Protein AF-A0A848EGT5-F1 (afdb_monomer)

Structure (mmCIF, N/CA/C/O back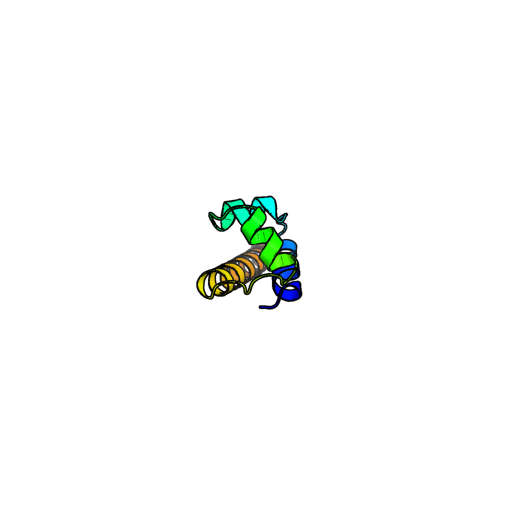bone):
data_AF-A0A848EGT5-F1
#
_entry.id   AF-A0A848EGT5-F1
#
loop_
_atom_site.group_PDB
_atom_site.id
_atom_site.type_symbol
_atom_site.label_atom_id
_atom_site.label_alt_id
_atom_site.label_comp_id
_atom_site.label_asym_id
_atom_site.label_entity_id
_atom_site.label_seq_id
_atom_site.pdbx_PDB_ins_code
_atom_site.Cartn_x
_atom_site.Cartn_y
_atom_site.Cartn_z
_atom_site.occupancy
_atom_site.B_iso_or_equiv
_atom_site.auth_seq_id
_atom_site.auth_comp_id
_atom_site.auth_asym_id
_atom_site.auth_atom_id
_atom_site.pdbx_PDB_model_num
ATOM 1 N N . MET A 1 1 ? -5.037 -8.718 -3.524 1.00 89.62 1 MET A N 1
ATOM 2 C CA . MET A 1 1 ? -4.255 -7.473 -3.578 1.00 89.62 1 MET A CA 1
ATOM 3 C C . MET A 1 1 ? -3.370 -7.520 -4.802 1.00 89.62 1 MET A C 1
ATOM 5 O O . MET A 1 1 ? -2.299 -8.120 -4.758 1.00 89.62 1 MET A O 1
ATOM 9 N N . SER A 1 2 ? -3.889 -6.970 -5.893 1.00 96.69 2 SER A N 1
ATOM 10 C CA . SER A 1 2 ? -3.178 -6.599 -7.109 1.00 96.69 2 SER A CA 1
ATOM 11 C C . SER A 1 2 ? -2.402 -5.293 -6.905 1.00 96.69 2 SER A C 1
ATOM 13 O O . SER A 1 2 ? -2.501 -4.650 -5.857 1.00 96.69 2 SER A O 1
ATOM 15 N N . ALA A 1 3 ? -1.646 -4.888 -7.925 1.00 97.69 3 ALA A N 1
ATOM 16 C CA . ALA A 1 3 ? -0.967 -3.597 -7.956 1.00 97.69 3 ALA A CA 1
ATOM 17 C C . ALA A 1 3 ? -1.948 -2.411 -7.863 1.00 97.69 3 ALA A C 1
ATOM 19 O O . ALA A 1 3 ? -1.671 -1.443 -7.156 1.00 97.69 3 ALA A O 1
ATOM 20 N N . ASP A 1 4 ? -3.108 -2.498 -8.525 1.00 98.00 4 ASP A N 1
ATOM 21 C CA . ASP A 1 4 ? -4.160 -1.476 -8.441 1.00 98.00 4 ASP A CA 1
ATOM 22 C C . ASP A 1 4 ? -4.763 -1.402 -7.038 1.00 98.00 4 ASP A C 1
ATOM 24 O O . ASP A 1 4 ? -4.885 -0.315 -6.476 1.00 98.00 4 ASP A O 1
ATOM 28 N N . GLU A 1 5 ? -5.077 -2.555 -6.437 1.00 97.62 5 GLU A N 1
ATOM 29 C CA . GLU A 1 5 ? -5.594 -2.618 -5.064 1.00 97.62 5 GLU A CA 1
ATOM 30 C C . GLU A 1 5 ? -4.575 -2.056 -4.061 1.00 97.62 5 GLU A C 1
ATOM 32 O O . GLU A 1 5 ? -4.953 -1.370 -3.116 1.00 97.62 5 GLU A O 1
ATOM 37 N N . PHE A 1 6 ? -3.280 -2.299 -4.280 1.00 98.00 6 PHE A N 1
ATOM 38 C CA . PHE A 1 6 ? -2.207 -1.730 -3.467 1.00 98.00 6 PHE A CA 1
ATOM 39 C C . PHE A 1 6 ? -2.111 -0.209 -3.614 1.00 98.00 6 PHE A C 1
ATOM 41 O O . PHE A 1 6 ? -2.097 0.498 -2.607 1.00 98.00 6 PHE A O 1
ATOM 48 N N . ARG A 1 7 ? -2.090 0.304 -4.854 1.00 98.25 7 ARG A N 1
ATOM 49 C CA . ARG A 1 7 ? -2.071 1.751 -5.131 1.00 98.25 7 ARG A CA 1
ATOM 50 C C . ARG A 1 7 ? -3.279 2.451 -4.514 1.00 98.25 7 ARG A C 1
ATOM 52 O O . ARG A 1 7 ? -3.128 3.518 -3.928 1.00 98.25 7 ARG A O 1
ATOM 59 N N . LYS A 1 8 ? -4.454 1.826 -4.592 1.00 97.62 8 LYS A N 1
ATOM 60 C CA . LYS A 1 8 ? -5.661 2.316 -3.932 1.00 97.62 8 LYS A CA 1
ATOM 61 C C . LYS A 1 8 ? -5.517 2.323 -2.408 1.00 97.62 8 LYS A C 1
ATOM 63 O O . LYS A 1 8 ? -5.810 3.340 -1.795 1.00 97.62 8 LYS A O 1
ATOM 68 N N . ALA A 1 9 ? -5.035 1.237 -1.803 1.00 97.19 9 ALA A N 1
ATOM 69 C CA . ALA A 1 9 ? -4.904 1.144 -0.349 1.00 97.19 9 ALA A CA 1
ATOM 70 C C . ALA A 1 9 ? -3.988 2.236 0.228 1.00 97.19 9 ALA A C 1
ATOM 72 O O . ALA A 1 9 ? -4.356 2.884 1.204 1.00 97.19 9 ALA A O 1
ATOM 73 N N . ILE A 1 10 ? -2.826 2.490 -0.385 1.00 97.62 10 ILE A N 1
ATOM 74 C CA . ILE A 1 10 ? -1.924 3.557 0.085 1.00 97.62 10 ILE A CA 1
ATOM 75 C C . ILE A 1 10 ? -2.529 4.954 -0.125 1.00 97.62 10 ILE A C 1
ATOM 77 O O . ILE A 1 10 ? -2.374 5.817 0.735 1.00 97.62 10 ILE A O 1
ATOM 81 N N . ALA A 1 11 ? -3.291 5.162 -1.205 1.00 97.06 11 ALA A N 1
ATOM 82 C CA . ALA A 1 11 ? -4.000 6.416 -1.448 1.00 97.06 11 ALA A CA 1
ATOM 83 C C . ALA A 1 11 ? -5.128 6.651 -0.427 1.00 97.06 11 ALA A C 1
ATOM 85 O O . ALA A 1 11 ? -5.248 7.752 0.106 1.00 97.06 11 ALA A O 1
ATOM 86 N N . ASP A 1 12 ? -5.900 5.615 -0.084 1.00 96.00 12 ASP A N 1
ATOM 87 C CA . ASP A 1 12 ? -6.946 5.672 0.949 1.00 96.00 12 ASP A CA 1
ATOM 88 C C . ASP A 1 12 ? -6.341 5.959 2.345 1.00 96.00 12 ASP A C 1
ATOM 90 O O . ASP A 1 12 ? -6.954 6.612 3.195 1.00 96.00 12 ASP A O 1
ATOM 94 N N . LEU A 1 13 ? -5.095 5.528 2.570 1.00 96.00 13 LEU A N 1
ATOM 95 C CA . LEU A 1 13 ? -4.292 5.859 3.750 1.00 96.00 13 LEU A CA 1
ATOM 96 C C . LEU A 1 13 ? -3.645 7.252 3.683 1.00 96.00 13 LEU A C 1
ATOM 98 O O . LEU A 1 13 ? -3.033 7.680 4.662 1.00 96.00 13 LEU A O 1
ATOM 102 N N . GLY A 1 14 ? -3.796 7.985 2.579 1.00 96.81 14 GLY A N 1
ATOM 103 C CA . GLY A 1 14 ? -3.173 9.293 2.376 1.00 96.81 14 GLY A CA 1
ATOM 104 C C . GLY A 1 14 ? -1.646 9.237 2.345 1.00 96.81 14 GLY A C 1
ATOM 105 O O . GLY A 1 14 ? -1.010 10.183 2.791 1.00 96.81 14 GLY A O 1
ATOM 106 N N . MET A 1 15 ? -1.075 8.122 1.881 1.00 97.69 15 MET A N 1
ATOM 107 C CA . MET A 1 15 ? 0.366 7.885 1.816 1.00 97.69 15 MET A CA 1
ATOM 108 C C . MET A 1 15 ? 0.862 7.888 0.369 1.00 97.69 15 MET A C 1
ATOM 110 O O . MET A 1 15 ? 0.261 7.297 -0.532 1.00 97.69 15 MET A O 1
ATOM 114 N N . THR A 1 16 ? 2.030 8.481 0.162 1.00 97.56 16 THR A N 1
ATOM 115 C CA . THR A 1 16 ? 2.869 8.261 -1.018 1.00 97.56 16 THR A CA 1
ATOM 116 C C . THR A 1 16 ? 3.511 6.867 -0.984 1.00 97.56 16 THR A C 1
ATOM 118 O O . THR A 1 16 ? 3.546 6.193 0.045 1.00 97.56 16 THR A O 1
ATOM 121 N N . GLN A 1 17 ? 4.088 6.420 -2.108 1.00 97.38 17 GLN A N 1
ATOM 122 C CA . GLN A 1 17 ? 4.837 5.152 -2.145 1.00 97.38 17 GLN A CA 1
ATOM 123 C C . GLN A 1 17 ? 6.052 5.149 -1.199 1.00 97.38 17 GLN A C 1
ATOM 125 O O . GLN A 1 17 ? 6.403 4.098 -0.671 1.00 97.38 17 GLN A O 1
ATOM 130 N N . VAL A 1 18 ? 6.686 6.306 -0.977 1.00 97.88 18 VAL A N 1
ATOM 131 C CA . VAL A 1 18 ? 7.843 6.436 -0.074 1.00 97.88 18 VAL A CA 1
ATOM 132 C C . VAL A 1 18 ? 7.402 6.346 1.386 1.00 97.88 18 VAL A C 1
ATOM 134 O O . VAL A 1 18 ? 8.007 5.613 2.161 1.00 97.88 18 VAL A O 1
ATOM 137 N N . GLU A 1 19 ? 6.311 7.018 1.755 1.00 98.19 19 GLU A N 1
ATOM 138 C CA . GLU A 1 19 ? 5.743 6.919 3.107 1.00 98.19 19 GLU A CA 1
ATOM 139 C C . GLU A 1 19 ? 5.225 5.508 3.398 1.00 98.19 19 GLU A C 1
ATOM 141 O O . GLU A 1 19 ? 5.443 4.986 4.488 1.00 98.19 19 GLU A O 1
ATOM 146 N N . ALA A 1 20 ? 4.613 4.850 2.410 1.00 97.88 20 ALA A N 1
ATOM 147 C CA . ALA A 1 20 ? 4.219 3.450 2.529 1.00 97.88 20 ALA A CA 1
ATOM 148 C C . ALA A 1 20 ? 5.432 2.524 2.723 1.00 97.88 20 ALA A C 1
ATOM 150 O O . ALA A 1 20 ? 5.346 1.563 3.480 1.00 97.88 20 ALA A O 1
ATOM 151 N N . ALA A 1 21 ? 6.564 2.810 2.071 1.00 98.31 21 ALA A N 1
ATOM 152 C CA . ALA A 1 21 ? 7.801 2.051 2.254 1.00 98.31 21 ALA A CA 1
ATOM 153 C C . ALA A 1 21 ? 8.333 2.184 3.687 1.00 98.31 21 ALA A C 1
ATOM 155 O O . ALA A 1 21 ? 8.634 1.175 4.320 1.00 98.31 21 ALA A O 1
ATOM 156 N N . ALA A 1 22 ? 8.351 3.409 4.220 1.00 98.19 22 ALA A N 1
ATOM 157 C CA . ALA A 1 22 ? 8.734 3.669 5.604 1.00 98.19 22 ALA A CA 1
ATOM 158 C C . ALA A 1 22 ? 7.790 2.979 6.605 1.00 98.19 22 ALA A C 1
ATOM 160 O O . ALA A 1 22 ? 8.258 2.312 7.5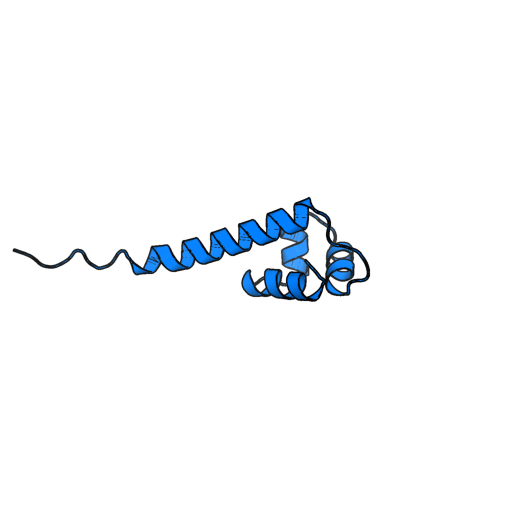21 1.00 98.19 22 ALA A O 1
ATOM 161 N N . ALA A 1 23 ? 6.472 3.073 6.401 1.00 97.38 23 ALA A N 1
ATOM 162 C CA . ALA A 1 23 ? 5.474 2.459 7.281 1.00 97.38 23 ALA A CA 1
ATOM 163 C C . ALA A 1 23 ? 5.510 0.921 7.276 1.00 97.38 23 ALA A C 1
ATOM 165 O O . ALA A 1 23 ? 5.130 0.292 8.260 1.00 97.38 23 ALA A O 1
ATOM 166 N N . LEU A 1 24 ? 5.929 0.318 6.161 1.00 97.31 24 LEU A N 1
ATOM 167 C CA . LEU A 1 24 ? 6.058 -1.131 6.001 1.00 97.31 24 LEU A CA 1
ATOM 168 C C . LEU A 1 24 ? 7.479 -1.640 6.282 1.00 97.31 24 LEU A C 1
ATOM 170 O O . LEU A 1 24 ? 7.717 -2.834 6.120 1.00 97.31 24 LEU A O 1
ATOM 174 N N . GLU A 1 25 ? 8.405 -0.752 6.658 1.00 97.75 25 GLU A N 1
ATOM 175 C CA . GLU A 1 25 ? 9.816 -1.057 6.926 1.00 97.75 25 GLU A CA 1
ATOM 176 C C . GLU A 1 25 ? 10.508 -1.798 5.765 1.00 97.75 25 GLU A C 1
ATOM 178 O O . GLU A 1 25 ? 11.289 -2.733 5.946 1.00 97.75 25 GLU A O 1
ATOM 183 N N . VAL A 1 26 ? 10.217 -1.377 4.531 1.00 97.88 26 VAL A N 1
ATOM 184 C CA . VAL A 1 26 ? 10.824 -1.929 3.313 1.00 97.88 26 VAL A CA 1
ATOM 185 C C . VAL A 1 26 ? 11.436 -0.836 2.448 1.00 97.88 26 VAL A C 1
ATOM 187 O O . VAL A 1 26 ? 11.099 0.339 2.541 1.00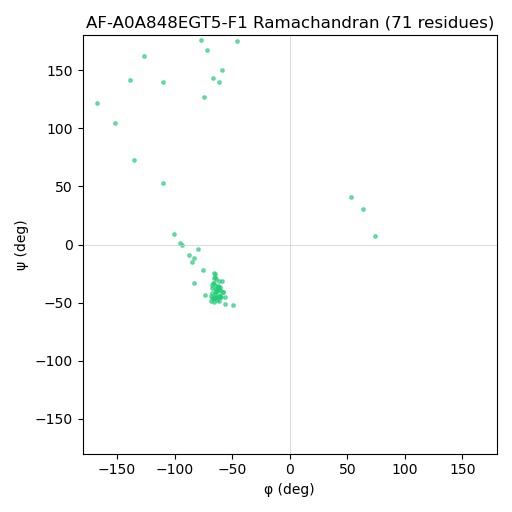 97.88 26 VAL A O 1
ATOM 190 N N . ASP A 1 27 ? 12.319 -1.237 1.538 1.00 98.19 27 ASP A N 1
ATOM 191 C CA . ASP A 1 27 ? 12.915 -0.319 0.572 1.00 98.19 27 ASP A CA 1
ATOM 192 C C . ASP A 1 27 ? 11.881 0.233 -0.436 1.00 98.19 27 ASP A C 1
ATOM 194 O O . ASP A 1 27 ? 11.008 -0.494 -0.929 1.00 98.19 27 ASP A O 1
ATOM 198 N N . ALA A 1 28 ? 12.018 1.507 -0.820 1.00 97.62 28 ALA A N 1
ATOM 199 C CA . ALA A 1 28 ? 11.124 2.170 -1.773 1.00 97.62 28 ALA A CA 1
ATOM 200 C C . ALA A 1 28 ? 11.080 1.476 -3.150 1.00 97.62 28 ALA A C 1
ATOM 202 O O . ALA A 1 28 ? 10.038 1.452 -3.810 1.00 97.62 28 ALA A O 1
ATOM 203 N N . ARG A 1 29 ? 12.176 0.844 -3.587 1.00 98.19 29 ARG A N 1
ATOM 204 C CA . ARG A 1 29 ? 12.226 0.036 -4.815 1.00 98.19 29 ARG A CA 1
ATOM 205 C C . ARG A 1 29 ? 11.371 -1.221 -4.697 1.00 98.19 29 ARG A C 1
ATOM 207 O O . ARG A 1 29 ? 10.796 -1.655 -5.695 1.00 98.19 29 ARG A O 1
ATOM 214 N N . THR A 1 30 ? 11.262 -1.800 -3.502 1.00 98.12 30 THR A N 1
ATOM 215 C CA . THR A 1 30 ? 10.371 -2.939 -3.240 1.00 98.12 30 THR A CA 1
ATOM 216 C C . THR A 1 30 ? 8.914 -2.519 -3.393 1.00 98.12 30 THR A C 1
ATOM 218 O O . THR A 1 30 ? 8.169 -3.174 -4.123 1.00 98.12 30 THR A O 1
ATOM 221 N N . VAL A 1 31 ? 8.536 -1.378 -2.811 1.00 98.12 31 VAL A N 1
ATOM 222 C CA . VAL A 1 31 ? 7.193 -0.804 -2.980 1.00 98.12 31 VAL A CA 1
ATOM 223 C C . VAL A 1 31 ? 6.898 -0.472 -4.439 1.00 98.12 31 VAL A C 1
ATOM 225 O O . VAL A 1 31 ? 5.834 -0.827 -4.946 1.00 98.12 31 VAL A O 1
ATOM 228 N N . ARG A 1 32 ? 7.851 0.137 -5.154 1.00 98.25 32 ARG A N 1
ATOM 229 C CA . ARG A 1 32 ? 7.701 0.438 -6.583 1.00 98.25 32 ARG A CA 1
ATOM 230 C C . ARG A 1 32 ? 7.400 -0.822 -7.401 1.00 98.25 32 ARG A C 1
ATOM 232 O O . ARG A 1 32 ? 6.485 -0.805 -8.219 1.00 98.25 32 ARG A O 1
ATOM 239 N N . ARG A 1 33 ? 8.120 -1.925 -7.158 1.00 98.50 33 ARG A N 1
ATOM 240 C CA . ARG A 1 33 ? 7.885 -3.218 -7.836 1.00 98.50 33 ARG A CA 1
ATOM 241 C C . ARG A 1 33 ? 6.480 -3.764 -7.578 1.00 98.50 33 ARG A C 1
ATOM 243 O O . ARG A 1 33 ? 5.875 -4.329 -8.484 1.00 98.50 33 ARG A O 1
ATOM 250 N N . TRP A 1 34 ? 5.945 -3.581 -6.370 1.00 98.44 34 TRP A N 1
ATOM 251 C CA . TRP A 1 34 ? 4.560 -3.942 -6.057 1.00 98.44 34 TRP A CA 1
ATOM 252 C C . TRP A 1 34 ? 3.549 -3.048 -6.779 1.00 98.44 34 TRP A C 1
ATOM 254 O O . TRP A 1 34 ? 2.596 -3.556 -7.366 1.00 98.44 34 TRP A O 1
ATOM 264 N N . ALA A 1 35 ? 3.774 -1.732 -6.791 1.00 97.75 35 ALA A N 1
ATOM 265 C CA . ALA A 1 35 ? 2.893 -0.762 -7.444 1.00 97.75 35 ALA A CA 1
ATOM 266 C C . ALA A 1 35 ? 2.838 -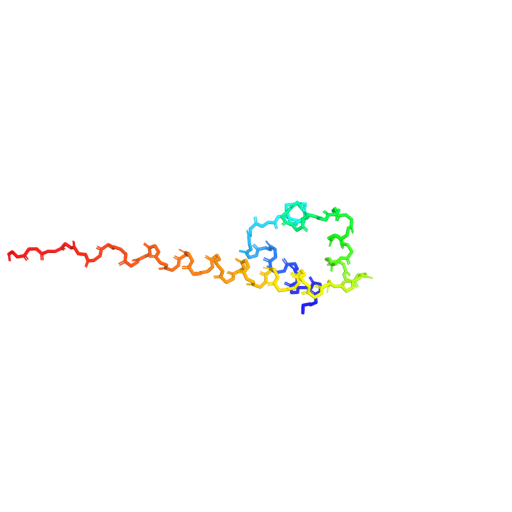0.921 -8.976 1.00 97.75 35 ALA A C 1
ATOM 268 O O . ALA A 1 35 ? 1.817 -0.590 -9.587 1.00 97.75 35 ALA A O 1
ATOM 269 N N . LEU A 1 36 ? 3.915 -1.432 -9.581 1.00 98.06 36 LEU A N 1
ATOM 270 C CA . LEU A 1 36 ? 4.009 -1.762 -11.008 1.00 98.06 36 LEU A CA 1
ATOM 271 C C . LEU A 1 36 ? 3.528 -3.183 -11.342 1.00 98.06 36 LEU A C 1
ATOM 273 O O . LEU A 1 36 ? 3.404 -3.520 -12.513 1.00 98.06 36 LEU A O 1
ATOM 277 N N . GLY A 1 37 ? 3.264 -4.027 -10.340 1.00 98.00 37 GLY A N 1
ATOM 278 C CA . GLY A 1 37 ? 2.895 -5.431 -10.555 1.00 98.00 37 GLY A CA 1
ATOM 279 C C . GLY A 1 37 ? 4.055 -6.336 -10.985 1.00 98.00 37 GLY A C 1
ATOM 280 O O . GLY A 1 37 ? 3.835 -7.508 -11.266 1.00 98.00 37 GLY A O 1
ATOM 281 N N . GLU A 1 38 ? 5.292 -5.832 -10.980 1.00 98.06 38 GLU A N 1
ATOM 282 C CA . GLU A 1 38 ? 6.512 -6.592 -11.299 1.00 98.06 38 GLU A CA 1
ATOM 283 C C . GLU A 1 38 ? 6.799 -7.693 -10.269 1.00 98.06 38 GLU A C 1
ATOM 285 O O . GLU A 1 38 ? 7.481 -8.677 -10.558 1.00 98.06 38 GLU A O 1
ATOM 290 N N . ARG A 1 39 ? 6.301 -7.527 -9.038 1.00 97.75 39 ARG A N 1
ATOM 291 C CA . ARG A 1 39 ? 6.397 -8.534 -7.982 1.00 97.75 39 ARG A CA 1
ATOM 292 C C . ARG A 1 39 ? 5.088 -8.626 -7.216 1.00 97.75 39 ARG A C 1
ATOM 294 O O . ARG A 1 39 ? 4.474 -7.613 -6.891 1.00 97.75 39 ARG A O 1
ATOM 301 N N . ALA A 1 40 ? 4.710 -9.848 -6.853 1.00 97.62 40 ALA A N 1
ATOM 302 C CA . ALA A 1 40 ? 3.587 -10.072 -5.956 1.00 97.62 40 ALA A CA 1
ATOM 303 C C . ALA A 1 40 ? 3.838 -9.427 -4.580 1.00 97.62 40 ALA A C 1
ATOM 305 O O . ALA A 1 40 ? 4.941 -9.499 -4.029 1.00 97.62 40 ALA A O 1
ATOM 306 N N . ILE A 1 41 ? 2.789 -8.833 -4.011 1.00 98.06 41 ILE A N 1
ATOM 307 C CA . ILE A 1 41 ? 2.814 -8.254 -2.663 1.00 98.06 41 ILE A CA 1
ATOM 308 C C . ILE A 1 41 ? 2.793 -9.397 -1.639 1.00 98.06 41 ILE A C 1
ATOM 310 O O . ILE A 1 41 ? 1.883 -10.225 -1.720 1.00 98.06 41 ILE A O 1
ATOM 314 N N . PRO A 1 42 ? 3.726 -9.473 -0.672 1.00 98.19 42 PRO A N 1
ATOM 315 C CA . PRO A 1 42 ? 3.759 -10.538 0.330 1.00 98.19 42 PRO A CA 1
ATOM 316 C C . PRO A 1 42 ? 2.488 -10.619 1.185 1.00 98.19 42 PRO A C 1
ATOM 318 O O . PRO A 1 42 ? 1.843 -9.610 1.462 1.00 98.19 42 PRO A O 1
ATOM 321 N N . GLY A 1 43 ? 2.153 -11.824 1.655 1.00 98.12 43 GLY A N 1
ATOM 322 C CA . GLY A 1 43 ? 0.992 -12.074 2.522 1.00 98.12 43 GLY A CA 1
ATOM 323 C C . GLY A 1 43 ? 0.882 -11.128 3.725 1.00 98.12 43 GLY A C 1
ATOM 324 O O . GLY A 1 43 ? -0.158 -10.481 3.852 1.00 98.12 43 GLY A O 1
ATOM 325 N N . PRO A 1 44 ? 1.941 -10.976 4.545 1.00 97.88 44 PRO A N 1
ATOM 326 C CA . PRO A 1 44 ? 1.926 -10.073 5.697 1.00 97.88 44 PRO A CA 1
ATOM 327 C C . PRO A 1 44 ? 1.625 -8.616 5.330 1.00 97.88 44 PRO A C 1
ATOM 329 O O . PRO A 1 44 ? 0.810 -7.975 5.985 1.00 97.88 44 PRO A O 1
ATOM 332 N N . VAL A 1 45 ? 2.186 -8.119 4.223 1.00 98.06 45 VAL A N 1
ATOM 333 C CA . VAL A 1 45 ? 1.947 -6.747 3.741 1.00 98.06 45 VAL A CA 1
ATOM 334 C C . VAL A 1 45 ? 0.481 -6.545 3.355 1.00 98.06 45 VAL A C 1
ATOM 336 O O . VAL A 1 45 ? -0.116 -5.520 3.679 1.00 98.06 45 VAL A O 1
ATOM 339 N N . ARG A 1 46 ? -0.144 -7.544 2.714 1.00 98.19 46 ARG A N 1
ATOM 340 C CA . ARG A 1 46 ? -1.577 -7.485 2.377 1.00 98.19 46 ARG A CA 1
ATOM 341 C C . ARG A 1 46 ? -2.456 -7.410 3.625 1.00 98.19 46 ARG A C 1
ATOM 343 O O . ARG A 1 46 ? -3.468 -6.716 3.595 1.00 98.19 46 ARG A O 1
ATOM 350 N N . VAL A 1 47 ? -2.097 -8.138 4.683 1.00 97.94 47 VAL A N 1
ATOM 351 C CA . VAL A 1 47 ? -2.819 -8.116 5.965 1.00 97.94 47 VAL A CA 1
ATOM 352 C C . VAL A 1 47 ? -2.641 -6.763 6.651 1.00 97.94 47 VAL A C 1
ATOM 354 O O . VAL A 1 47 ? -3.638 -6.144 7.011 1.00 97.94 47 VAL A O 1
ATOM 357 N N . ALA A 1 48 ? -1.405 -6.267 6.746 1.00 97.81 48 ALA A N 1
ATOM 358 C CA . ALA A 1 48 ? -1.100 -4.976 7.358 1.00 97.81 48 ALA A CA 1
ATOM 359 C C . ALA A 1 48 ? -1.886 -3.830 6.703 1.00 97.81 48 ALA A C 1
ATOM 361 O O . ALA A 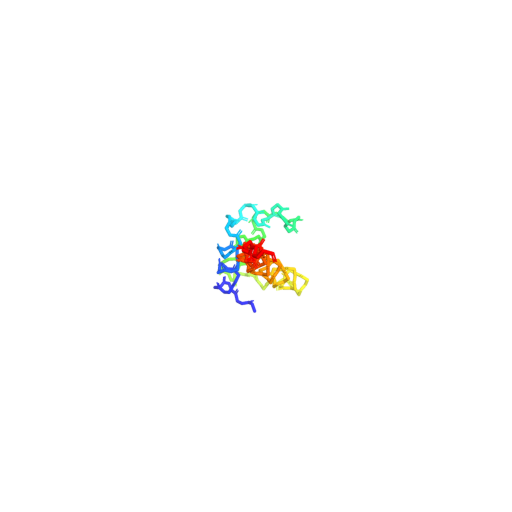1 48 ? -2.602 -3.107 7.390 1.00 97.81 48 ALA A O 1
ATOM 362 N N . LEU A 1 49 ? -1.849 -3.720 5.370 1.00 97.06 49 LEU A N 1
ATOM 363 C CA . LEU A 1 49 ? -2.562 -2.662 4.646 1.00 97.06 49 LEU A CA 1
ATOM 364 C C . LEU A 1 49 ? -4.081 -2.721 4.845 1.00 97.06 49 LEU A C 1
ATOM 366 O O . LEU A 1 49 ? -4.714 -1.680 5.000 1.00 97.06 49 LEU A O 1
ATOM 370 N N . ARG A 1 50 ? -4.670 -3.924 4.874 1.00 96.56 50 ARG A N 1
ATOM 371 C CA . ARG A 1 50 ? -6.106 -4.091 5.153 1.00 96.56 50 ARG A CA 1
ATOM 372 C C . ARG A 1 50 ? -6.464 -3.570 6.543 1.00 96.56 50 ARG A C 1
ATOM 374 O O . ARG A 1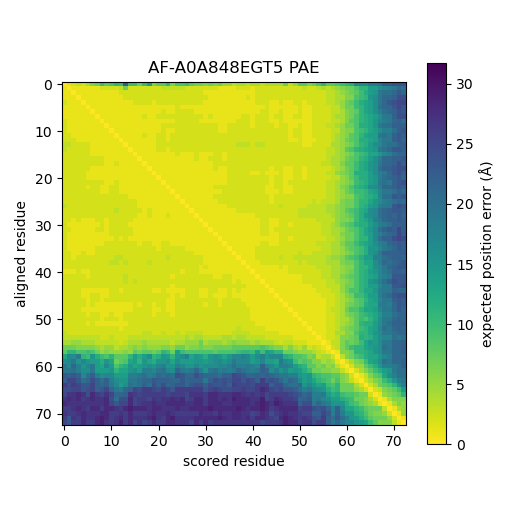 50 ? -7.385 -2.768 6.659 1.00 96.56 50 ARG A O 1
ATOM 381 N N . LEU A 1 51 ? -5.695 -3.961 7.560 1.00 96.81 51 LEU A N 1
ATOM 382 C CA . LEU A 1 51 ? -5.912 -3.515 8.938 1.00 96.81 51 LEU A CA 1
ATOM 383 C C . LEU A 1 51 ? -5.719 -2.001 9.085 1.00 96.81 51 L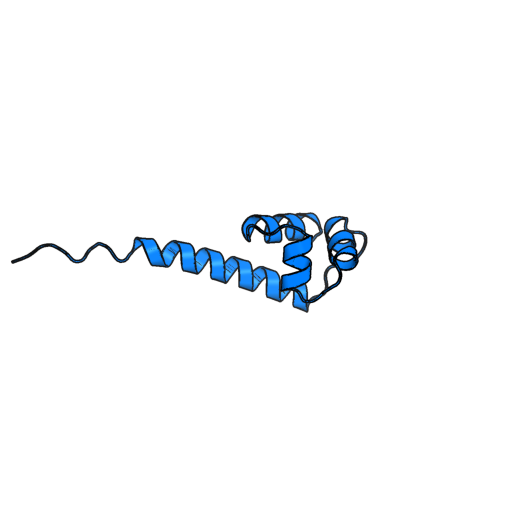EU A C 1
ATOM 385 O O . LEU A 1 51 ? -6.512 -1.344 9.749 1.00 96.81 51 LEU A O 1
ATOM 389 N N . MET A 1 52 ? -4.706 -1.419 8.439 1.00 96.00 52 MET A N 1
ATOM 390 C CA . MET A 1 52 ? -4.478 0.029 8.473 1.00 96.00 52 MET A CA 1
ATOM 391 C C . MET A 1 52 ? -5.667 0.807 7.890 1.00 96.00 52 MET A C 1
ATOM 393 O O . MET A 1 52 ? -6.088 1.810 8.471 1.00 96.00 52 MET A O 1
ATOM 397 N N . VAL A 1 53 ? -6.227 0.346 6.764 1.00 95.25 53 VAL A N 1
ATOM 398 C CA . VAL A 1 53 ? -7.407 0.969 6.138 1.00 95.25 53 VAL A CA 1
ATOM 399 C C . VAL A 1 53 ? -8.633 0.838 7.046 1.00 95.25 53 VAL A C 1
ATOM 401 O O . VAL A 1 53 ? -9.341 1.819 7.287 1.00 95.25 53 VAL A O 1
ATOM 404 N N . GLU A 1 54 ? -8.860 -0.343 7.617 1.00 94.50 54 GLU A N 1
ATOM 405 C CA . GLU A 1 54 ? -9.958 -0.595 8.556 1.00 94.50 54 GLU A CA 1
ATOM 406 C C . GLU A 1 54 ? -9.859 0.291 9.814 1.00 94.50 54 GLU A C 1
ATOM 408 O O . GLU A 1 54 ? -10.820 0.955 10.206 1.00 94.50 54 GLU A O 1
ATOM 413 N N . ILE A 1 55 ? -8.669 0.418 10.404 1.00 93.62 55 ILE A N 1
ATOM 414 C CA . ILE A 1 55 ? -8.434 1.281 11.573 1.00 93.62 55 ILE A CA 1
ATOM 415 C C . ILE A 1 55 ? -8.654 2.765 11.234 1.00 93.62 55 ILE A C 1
ATOM 417 O O . ILE A 1 55 ? -9.158 3.532 12.058 1.00 93.62 55 ILE A O 1
ATOM 421 N N . ARG A 1 56 ? -8.298 3.205 10.023 1.00 90.06 56 ARG A N 1
ATOM 422 C CA . ARG A 1 56 ? -8.522 4.594 9.597 1.00 90.06 56 ARG A CA 1
ATOM 423 C C . ARG A 1 56 ? -10.012 4.905 9.450 1.00 90.06 56 ARG A C 1
ATOM 425 O O . ARG A 1 56 ? -10.470 5.924 9.959 1.00 90.06 56 ARG A O 1
ATOM 432 N N . THR A 1 57 ? -10.766 4.016 8.810 1.00 85.00 57 THR A N 1
ATOM 433 C CA . THR A 1 57 ? -12.215 4.193 8.586 1.00 85.00 57 THR A CA 1
ATOM 434 C C . THR A 1 57 ? -13.031 4.138 9.882 1.00 85.00 57 THR A C 1
ATOM 436 O O . THR A 1 57 ? -13.954 4.939 10.071 1.00 85.00 57 THR A O 1
ATOM 439 N N . THR A 1 58 ? -12.656 3.267 10.823 1.00 82.06 58 THR A N 1
ATOM 440 C CA . THR A 1 58 ? -13.282 3.207 12.156 1.00 82.06 58 THR A CA 1
ATOM 441 C C . THR A 1 58 ? -13.038 4.485 12.962 1.00 82.06 58 THR A C 1
ATOM 443 O O . THR A 1 58 ? -13.982 5.041 13.530 1.00 82.06 58 THR A O 1
ATOM 446 N N . LYS A 1 59 ? -11.811 5.030 12.943 1.00 72.06 59 LYS A N 1
ATOM 447 C CA . LYS A 1 59 ? -11.493 6.312 13.598 1.00 72.06 59 LYS A CA 1
ATOM 448 C C . LYS A 1 59 ? -12.263 7.497 13.013 1.00 72.06 59 LYS A C 1
ATOM 450 O O . LYS A 1 59 ? -12.664 8.380 13.766 1.00 72.06 59 LYS A O 1
ATOM 455 N N . THR A 1 60 ? -12.511 7.525 11.703 1.00 71.25 60 THR A N 1
ATOM 456 C CA . THR A 1 60 ? -13.285 8.608 11.072 1.00 71.25 60 THR A CA 1
ATOM 457 C C . THR A 1 60 ? -14.750 8.625 11.528 1.00 71.25 60 THR A C 1
ATOM 459 O O . THR A 1 60 ? -15.324 9.699 11.687 1.00 71.25 60 THR A O 1
ATOM 462 N N . THR A 1 61 ? -15.349 7.462 11.805 1.00 60.81 61 THR A N 1
ATOM 463 C CA . THR A 1 61 ? -16.778 7.365 12.166 1.00 60.81 61 THR A CA 1
ATOM 464 C C . THR A 1 61 ? -17.036 7.650 13.651 1.00 60.81 61 THR A C 1
ATOM 466 O O . THR A 1 61 ? -18.048 8.258 14.002 1.00 60.81 61 THR A O 1
ATOM 469 N N . ALA A 1 62 ? -16.104 7.282 14.538 1.00 61.12 62 ALA A N 1
ATOM 470 C CA . ALA A 1 62 ? -16.258 7.475 15.984 1.00 61.12 62 ALA A CA 1
ATOM 471 C C . ALA A 1 62 ? -16.308 8.958 16.411 1.00 61.12 62 ALA A C 1
ATOM 473 O O . ALA A 1 62 ? -16.930 9.293 17.420 1.00 61.12 62 ALA A O 1
ATOM 474 N N . THR A 1 63 ? -15.717 9.864 15.629 1.00 57.56 63 THR A N 1
ATOM 475 C CA . THR A 1 63 ? -15.626 11.293 15.975 1.00 57.56 63 THR A CA 1
ATOM 476 C C . THR A 1 63 ? -16.948 12.052 15.784 1.00 57.56 63 THR A C 1
ATOM 478 O O . THR A 1 63 ? -17.173 13.068 16.435 1.00 57.56 63 THR A O 1
ATOM 481 N N . VAL A 1 64 ? -17.881 11.554 14.962 1.00 60.72 64 VAL A N 1
ATOM 482 C CA . VAL A 1 64 ? -19.147 12.261 14.659 1.00 60.72 64 VAL A CA 1
ATOM 483 C C . VAL A 1 64 ? -20.246 11.995 15.708 1.00 60.72 64 VAL A C 1
ATOM 485 O O . VAL A 1 64 ? -21.220 12.740 15.801 1.00 60.72 64 VAL A O 1
ATOM 488 N N . SER A 1 65 ? -20.096 10.980 16.569 1.00 60.06 65 SER A N 1
ATOM 489 C CA . SER A 1 65 ? -21.156 10.569 17.510 1.00 60.06 65 SER A CA 1
ATOM 490 C C . SER A 1 65 ? -21.081 11.209 18.911 1.00 60.06 65 SER A C 1
ATOM 492 O O . SER A 1 65 ? -21.944 10.937 19.747 1.00 60.06 65 SER A O 1
ATOM 494 N N . GLY A 1 66 ? -20.092 12.065 19.193 1.00 54.94 66 GLY A N 1
ATOM 495 C CA . GLY A 1 66 ? -19.860 12.624 20.536 1.00 54.94 66 GLY A CA 1
ATOM 496 C C . GLY A 1 66 ? -20.695 13.855 20.935 1.00 54.94 66 GLY A C 1
ATOM 497 O O . GLY A 1 66 ? -20.705 14.212 22.108 1.00 54.94 66 GLY A O 1
ATOM 498 N N . SER A 1 67 ? -21.413 14.507 20.009 1.00 54.94 67 SER A N 1
ATOM 499 C CA . SER A 1 67 ? -21.996 15.851 20.238 1.00 54.94 67 SER A CA 1
ATOM 500 C C . SER A 1 67 ? -23.497 15.895 20.590 1.00 54.94 67 SER A C 1
ATOM 502 O O . SER A 1 67 ? -24.077 16.978 20.628 1.00 54.94 67 SER A O 1
ATOM 504 N N . ARG A 1 68 ? -24.167 14.764 20.859 1.00 58.28 68 ARG A N 1
ATOM 505 C CA . ARG A 1 68 ? -25.604 14.741 21.227 1.00 58.28 68 ARG A CA 1
ATOM 506 C C . ARG A 1 68 ? -25.862 14.369 22.691 1.00 58.28 68 ARG A C 1
ATOM 508 O O . ARG A 1 68 ? -26.658 13.485 22.984 1.00 58.28 68 ARG A O 1
ATOM 515 N N . ARG A 1 69 ? -25.210 15.069 23.622 1.00 56.25 69 ARG A N 1
ATOM 516 C CA . ARG A 1 69 ? -25.671 15.169 25.020 1.00 56.25 69 ARG A CA 1
ATOM 517 C C . ARG A 1 69 ? -25.587 16.615 25.504 1.00 56.25 69 ARG A C 1
ATOM 519 O O . ARG A 1 69 ? -24.715 16.977 26.279 1.00 56.25 69 ARG A O 1
ATOM 526 N N . SER A 1 70 ? -26.500 17.438 25.003 1.00 61.25 70 SER A N 1
ATOM 527 C CA . SER A 1 70 ? -26.922 18.675 25.656 1.00 61.25 70 SER A CA 1
ATOM 528 C C . SER A 1 70 ? -28.362 18.949 25.242 1.00 61.25 70 SER A C 1
ATOM 530 O O . SER A 1 70 ? -28.592 19.305 24.093 1.00 61.25 70 SER A O 1
ATOM 532 N N . THR A 1 71 ? -29.303 18.692 26.151 1.00 57.53 71 THR A N 1
ATOM 533 C CA . THR A 1 71 ? -30.397 19.609 26.507 1.00 57.53 71 THR A CA 1
ATOM 534 C C . THR A 1 71 ? -31.065 19.109 27.794 1.00 57.53 71 THR A C 1
ATOM 536 O O . THR A 1 71 ? -31.514 17.968 27.863 1.00 57.53 71 THR A O 1
ATOM 539 N N . ALA A 1 72 ? -31.042 20.009 28.778 1.00 41.94 72 ALA A N 1
ATOM 540 C CA . ALA A 1 72 ? -31.718 20.108 30.081 1.00 41.94 72 ALA A CA 1
ATOM 541 C C . ALA A 1 72 ? -33.245 19.800 30.048 1.00 41.94 72 ALA A C 1
ATOM 543 O O . ALA A 1 72 ?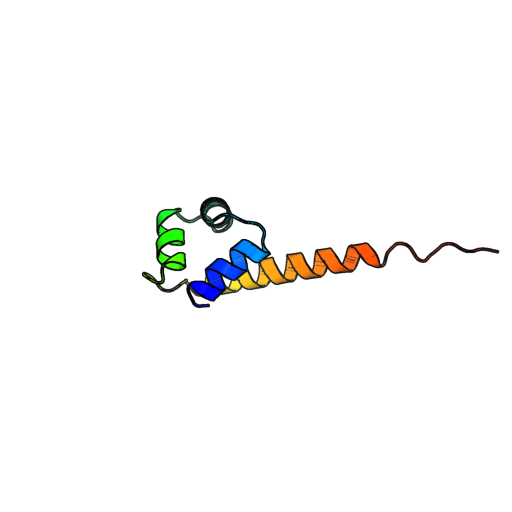 -33.774 19.661 28.940 1.00 41.94 72 ALA A O 1
ATOM 544 N N . PRO A 1 73 ? -33.987 19.756 31.184 1.00 65.12 73 PRO A N 1
ATOM 545 C CA . PRO A 1 73 ? -33.687 20.306 32.519 1.00 65.12 73 PRO A CA 1
ATOM 546 C C . PRO A 1 73 ? -33.732 19.334 33.705 1.00 65.12 73 PRO A C 1
ATOM 548 O O . PRO A 1 73 ? -34.232 18.199 33.556 1.00 65.12 73 PRO A O 1
#

Organism: NCBI:txid1232220

Foldseek 3Di:
DALVVLVVLCVLLVHDLVRLCVVVVHDSVVSVCRNVRVDPDDPVSVVVSVVSSVVVVVVVVVVVPPPPPDDDD

Nearest PDB structures (foldseek):
  5j9i-assembly2_C  TM=8.222E-01  e=9.246E-02  Vibrio cholerae
  3eus-assembly1_B  TM=6.995E-01  e=4.985E-02  Ruegeria pomeroyi
  4yba-assembly1_A 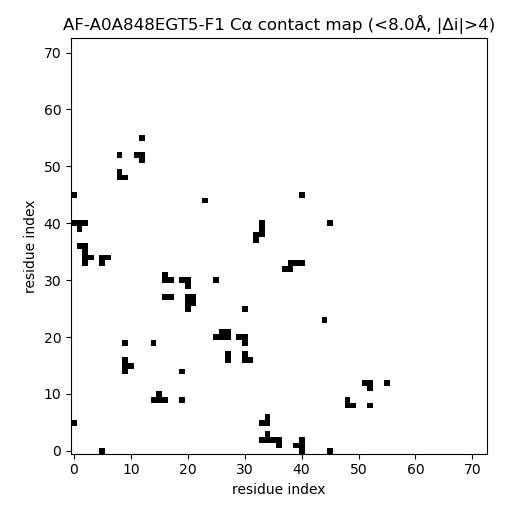 TM=8.086E-01  e=1.715E-01  Klebsiella pneumoniae
  3eus-assembly1_A  TM=6.948E-01  e=7.221E-02  Ruegeria pomeroyi
  3g5g-assembly5_J  TM=7.902E-01  e=5.214E-01  Enterobacter sp. RFL1396

Radius of gyration: 16.97 Å; Cα contacts (8 Å, |Δi|>4): 50; chains: 1; bounding box: 47×32×44 Å

Sequence (73 aa):
MSADEFRKAIADLGMTQVEAAAALEVDARTVRRWALGERAIPGPVRVALRLMVEIRTTKTTATVSGSRRSTAP

Solvent-accessible surface area (backbone atoms only — not comparable to full-atom values): 4404 Å² total; per-residue (Å²): 120,53,27,66,54,46,52,48,52,38,50,78,65,74,38,54,65,59,55,48,10,62,77,67,76,46,56,50,68,59,42,48,32,27,57,70,53,78,36,85,68,54,72,69,58,57,51,51,54,51,51,54,50,52,54,52,57,53,58,63,57,63,68,74,71,73,80,84,83,82,81,85,136

Mean predicted aligned error: 7.4 Å

pLDDT: mean 89.11, std 15.57, range [41.94, 98.5]

InterPro domains:
  IPR010982 Lambda repressor-like, DNA-binding domain superfamily [G3DSA:1.10.260.40] (1-71)
  IPR010982 Lambda repressor-like, DNA-binding domain superfamily [SSF47413] (1-50)

Secondary structure (DSSP, 8-state):
--HHHHHHHHHHTT--HHHHHHHTTS-HHHHHHHHTTSSPPPHHHHHHHHHHHHHHHHHHHHGGGS-------